Protein AF-G5E2K9-F1 (afdb_monomer_lite)

Sequence (176 aa):
VQHVVTDSGAFLRNATLQDIGMNIYTVRDVVSEIRDKETKRRLAVLPYELTFKEPSPGNIQRITEFSKKTGDYASLSATDIKVLALTYQLEVEHGGKHATNPYLVADQHFPQQRLSKKARAKTDVFNPDYIAGVSPFAENDVYSRAADLQIRDGAMGAGRRRINPNTPRKKGVKKR

pLDDT: mean 75.57, std 17.52, range [40.34, 95.12]

Radius of gyration: 28.95 Å; chains: 1; bounding box: 67×32×88 Å

Foldseek 3Di:
DAEEEDALVCLVVVPPVVVVHQHYEYAPVRLVPDPDPVSVVCVVPDPHDYHHDWADVVLLVVLCVVCVVVVVNVVDDPRNSRSNSVVVVVCVVPVPPPSPDDCPDPPDDDDPPDQPPVSVPPQPVPDPPRDDDDDPPNPCPCPDPCNVVVQDPPPDRDPPDPDDPPDDDDDDDDDD

Structure (mmCIF, N/CA/C/O backbone):
data_AF-G5E2K9-F1
#
_entry.id   AF-G5E2K9-F1
#
loop_
_atom_site.group_PDB
_atom_site.id
_atom_site.type_symbol
_atom_site.label_atom_id
_atom_site.label_alt_id
_atom_site.label_comp_id
_atom_site.label_asym_id
_atom_site.label_entity_id
_atom_site.label_seq_id
_atom_site.pdbx_PDB_ins_code
_atom_site.Cartn_x
_atom_site.Cartn_y
_atom_site.Cartn_z
_atom_site.occupancy
_atom_site.B_iso_or_equiv
_atom_site.auth_seq_id
_atom_site.auth_comp_id
_atom_site.auth_asym_id
_atom_site.auth_atom_id
_atom_site.pdbx_PDB_model_num
ATOM 1 N N . VAL A 1 1 ? -10.595 -12.428 -8.860 1.00 75.44 1 VAL A N 1
ATOM 2 C CA . VAL A 1 1 ? -10.494 -11.342 -7.849 1.00 75.44 1 VAL A CA 1
ATOM 3 C C . VAL A 1 1 ? -10.872 -10.030 -8.535 1.00 75.44 1 VAL A C 1
ATOM 5 O O . VAL A 1 1 ? -10.609 -9.922 -9.721 1.00 75.44 1 VAL A O 1
ATOM 8 N N . GLN A 1 2 ? -11.545 -9.068 -7.888 1.00 85.44 2 GLN A N 1
ATOM 9 C CA . GLN A 1 2 ? -11.941 -7.828 -8.593 1.00 85.44 2 GLN A CA 1
ATOM 10 C C . GLN A 1 2 ? -10.779 -6.839 -8.753 1.00 85.44 2 GLN A C 1
ATOM 12 O O . GLN A 1 2 ? -10.579 -6.313 -9.844 1.00 85.44 2 GLN A O 1
ATOM 17 N N . HIS A 1 3 ? -9.998 -6.633 -7.691 1.00 90.06 3 HIS A N 1
ATOM 18 C CA . HIS A 1 3 ? -8.900 -5.666 -7.645 1.00 90.06 3 HIS A CA 1
ATOM 19 C C . HIS A 1 3 ? -7.580 -6.386 -7.370 1.00 90.06 3 HIS A C 1
ATOM 21 O O . HIS A 1 3 ? -7.485 -7.157 -6.415 1.00 90.06 3 HIS A O 1
ATOM 27 N N . VAL A 1 4 ? -6.568 -6.137 -8.195 1.00 92.00 4 VAL A N 1
ATOM 28 C CA . VAL A 1 4 ? -5.232 -6.729 -8.074 1.00 92.00 4 VAL A CA 1
ATOM 29 C C . VAL A 1 4 ? -4.211 -5.606 -8.008 1.00 92.00 4 VAL A C 1
ATOM 31 O O . VAL A 1 4 ? -4.208 -4.725 -8.862 1.00 92.00 4 VAL A O 1
ATOM 34 N N . VAL A 1 5 ? -3.337 -5.643 -7.004 1.00 93.62 5 VAL A N 1
ATOM 35 C CA . VAL A 1 5 ? -2.175 -4.751 -6.934 1.00 93.62 5 VAL A CA 1
ATOM 36 C C . VAL A 1 5 ? -0.957 -5.502 -7.438 1.00 93.62 5 VAL A C 1
ATOM 38 O O . VAL A 1 5 ? -0.717 -6.643 -7.046 1.00 93.62 5 VAL A O 1
ATOM 41 N N . THR A 1 6 ? -0.196 -4.861 -8.313 1.00 92.12 6 THR A N 1
ATOM 42 C CA . THR A 1 6 ? 0.970 -5.457 -8.961 1.00 92.12 6 THR A CA 1
ATOM 43 C C . THR A 1 6 ? 2.257 -4.835 -8.456 1.00 92.12 6 THR A C 1
ATOM 45 O O . THR A 1 6 ? 2.360 -3.612 -8.378 1.00 92.12 6 THR A O 1
ATOM 48 N N . ASP A 1 7 ? 3.245 -5.683 -8.204 1.00 92.62 7 ASP A N 1
ATOM 49 C CA . ASP A 1 7 ? 4.616 -5.289 -7.891 1.00 92.62 7 ASP A CA 1
ATOM 50 C C . ASP A 1 7 ? 5.546 -5.492 -9.109 1.00 92.62 7 ASP A C 1
ATOM 52 O O . ASP A 1 7 ? 5.170 -6.113 -10.108 1.00 92.62 7 ASP A O 1
ATOM 56 N N . SER A 1 8 ? 6.778 -4.992 -9.027 1.00 88.81 8 SER A N 1
ATOM 57 C CA . SER A 1 8 ? 7.856 -5.144 -10.009 1.00 88.81 8 SER A CA 1
ATOM 58 C C . SER A 1 8 ? 8.036 -6.598 -10.460 1.00 88.81 8 SER A C 1
ATOM 60 O O . SER A 1 8 ? 8.152 -6.875 -11.658 1.00 88.81 8 SER A O 1
ATOM 62 N N . GLY A 1 9 ? 7.968 -7.546 -9.520 1.00 89.19 9 GLY A N 1
ATOM 63 C CA . GLY A 1 9 ? 8.109 -8.975 -9.788 1.00 89.19 9 GLY A CA 1
ATOM 64 C C . GLY A 1 9 ? 7.050 -9.537 -10.740 1.00 89.19 9 GLY A C 1
ATOM 65 O O . GLY A 1 9 ? 7.357 -10.436 -11.526 1.00 89.19 9 GLY A O 1
ATOM 66 N N . ALA A 1 10 ? 5.828 -8.993 -10.726 1.00 90.12 10 ALA A N 1
ATOM 67 C CA . ALA A 1 10 ? 4.762 -9.426 -11.629 1.00 90.12 10 ALA A CA 1
ATOM 68 C C . ALA A 1 10 ? 5.087 -9.072 -13.088 1.00 90.12 10 ALA A C 1
ATOM 70 O O . ALA A 1 10 ? 4.877 -9.885 -13.991 1.00 90.12 10 ALA A O 1
ATOM 71 N N . PHE A 1 11 ? 5.665 -7.889 -13.304 1.00 90.19 11 PHE A N 1
ATOM 72 C CA . PHE A 1 11 ? 6.075 -7.426 -14.628 1.00 90.19 11 PHE A CA 1
ATOM 73 C C . PHE A 1 11 ? 7.310 -8.170 -15.136 1.00 90.19 11 PHE A C 1
ATOM 75 O O . PHE A 1 11 ? 7.334 -8.596 -16.289 1.00 90.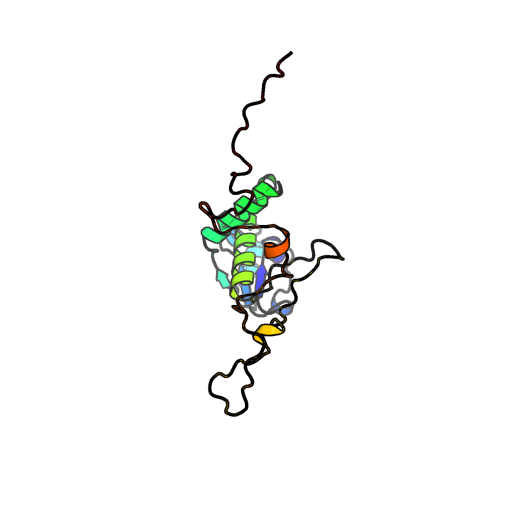19 11 PHE A O 1
ATOM 82 N N . LEU A 1 12 ? 8.299 -8.400 -14.268 1.00 90.31 12 LEU A N 1
ATOM 83 C CA . LEU A 1 12 ? 9.520 -9.133 -14.621 1.00 90.31 12 LEU A CA 1
ATOM 84 C C . LEU A 1 12 ? 9.234 -10.580 -15.045 1.00 90.31 12 LEU A C 1
ATOM 86 O O . LEU A 1 12 ? 9.893 -11.110 -15.936 1.00 90.31 12 LEU A O 1
ATOM 90 N N . ARG A 1 13 ? 8.237 -11.223 -14.428 1.00 89.25 13 ARG A N 1
ATOM 91 C CA . ARG A 1 13 ? 7.845 -12.607 -14.739 1.00 89.25 13 ARG A CA 1
ATOM 92 C C . ARG A 1 13 ? 6.820 -12.727 -15.865 1.00 89.25 13 ARG A C 1
ATOM 94 O O . ARG A 1 13 ? 6.440 -13.846 -16.192 1.00 89.25 13 ARG A O 1
ATOM 101 N N . ASN A 1 14 ? 6.383 -11.613 -16.456 1.00 85.75 14 ASN A N 1
ATOM 102 C CA . ASN A 1 14 ? 5.355 -11.592 -17.498 1.00 85.75 14 ASN A CA 1
ATOM 103 C C . ASN A 1 14 ? 4.068 -12.336 -17.085 1.00 85.75 14 ASN A C 1
ATOM 105 O O . ASN A 1 14 ? 3.543 -13.158 -17.835 1.00 85.75 14 ASN A O 1
ATOM 109 N N . ALA A 1 15 ? 3.596 -12.092 -15.861 1.00 85.75 15 ALA A N 1
ATOM 110 C CA . ALA A 1 15 ? 2.396 -12.743 -15.348 1.00 85.75 15 ALA A CA 1
ATOM 111 C C . ALA A 1 15 ? 1.138 -12.293 -16.117 1.00 85.75 15 ALA A C 1
ATOM 113 O O . ALA A 1 15 ? 0.981 -11.109 -16.422 1.00 85.75 15 ALA A O 1
ATOM 114 N N . THR A 1 16 ? 0.207 -13.217 -16.386 1.00 87.44 16 THR A N 1
ATOM 115 C CA . THR A 1 16 ? -1.079 -12.913 -17.037 1.00 87.44 16 THR A CA 1
ATOM 116 C C . THR A 1 16 ? -2.073 -12.322 -16.033 1.00 87.44 16 THR A C 1
ATOM 118 O O . THR A 1 16 ? -3.009 -12.960 -15.560 1.00 87.44 16 THR A O 1
ATOM 121 N N . LEU A 1 17 ? -1.858 -11.055 -15.679 1.00 86.06 17 LEU A N 1
ATOM 122 C CA . LEU A 1 17 ? -2.636 -10.346 -14.653 1.00 86.06 17 LEU A CA 1
ATOM 123 C C . LEU A 1 17 ? -4.136 -10.242 -14.977 1.00 86.06 17 LEU A C 1
ATOM 125 O O . LEU A 1 17 ? -4.960 -10.235 -14.064 1.00 86.06 17 LEU A O 1
ATOM 129 N N . GLN A 1 18 ? -4.471 -10.234 -16.267 1.00 85.44 18 GLN A N 1
ATOM 130 C CA . GLN A 1 18 ? -5.838 -10.227 -16.793 1.00 85.44 18 GLN A CA 1
ATOM 131 C C . GLN A 1 18 ? -6.678 -11.439 -16.353 1.00 85.44 18 GLN A C 1
ATOM 133 O O . GLN A 1 18 ? -7.881 -11.311 -16.148 1.00 85.44 18 GLN A O 1
ATOM 138 N N . ASP A 1 19 ? -6.050 -12.604 -16.157 1.00 86.94 19 ASP A N 1
ATOM 139 C CA . ASP A 1 19 ? -6.760 -13.823 -15.751 1.00 86.94 19 ASP A CA 1
ATOM 140 C C . ASP A 1 19 ? -7.058 -13.812 -14.241 1.00 86.94 19 ASP A C 1
ATOM 142 O O . ASP A 1 19 ? -7.957 -14.500 -13.755 1.00 86.94 19 ASP A O 1
ATOM 146 N N . ILE A 1 20 ? -6.299 -13.019 -13.477 1.00 86.25 20 ILE A N 1
ATOM 147 C CA . ILE A 1 20 ? -6.366 -12.968 -12.013 1.00 86.25 20 ILE A CA 1
ATOM 148 C C . ILE A 1 20 ? -7.432 -11.966 -11.557 1.00 86.25 20 ILE A C 1
ATOM 150 O O . ILE A 1 20 ? -8.204 -12.239 -10.620 1.00 86.25 20 ILE A O 1
ATOM 154 N N . GLY A 1 21 ? -7.496 -10.803 -12.208 1.00 85.31 21 GLY A N 1
ATOM 155 C CA . GLY A 1 21 ? -8.499 -9.803 -11.883 1.00 85.31 21 GLY A CA 1
ATOM 156 C C . GLY A 1 21 ? -8.776 -8.765 -12.955 1.00 85.31 21 GLY A C 1
ATOM 157 O O . GLY A 1 21 ? -8.007 -8.572 -13.887 1.00 85.31 21 GLY A O 1
ATOM 158 N N . MET A 1 22 ? -9.927 -8.112 -12.783 1.00 87.38 22 MET A N 1
ATOM 159 C CA . MET A 1 22 ? -10.474 -7.147 -13.739 1.00 87.38 22 MET A CA 1
ATOM 160 C C . MET A 1 22 ? -9.768 -5.793 -13.648 1.00 87.38 22 MET A C 1
ATOM 162 O O . MET A 1 22 ? -9.417 -5.216 -14.669 1.00 87.38 22 MET A O 1
ATOM 166 N N . ASN A 1 23 ? -9.544 -5.301 -12.426 1.00 90.94 23 ASN A N 1
ATOM 167 C CA . ASN A 1 23 ? -8.920 -4.005 -12.187 1.00 90.94 23 ASN A CA 1
ATOM 168 C C . ASN A 1 23 ? -7.497 -4.195 -11.669 1.00 90.94 23 ASN A C 1
ATOM 170 O O . ASN A 1 23 ? -7.292 -4.725 -10.572 1.00 90.94 23 ASN A O 1
ATOM 174 N N . ILE A 1 24 ? -6.524 -3.737 -12.450 1.00 92.62 24 ILE A N 1
ATOM 175 C CA . ILE A 1 24 ? -5.102 -3.889 -12.154 1.00 92.62 24 ILE A CA 1
ATOM 176 C C . ILE A 1 24 ? -4.543 -2.528 -11.739 1.00 92.62 24 ILE A C 1
ATOM 178 O O . ILE A 1 24 ? -4.598 -1.561 -12.503 1.00 92.62 24 ILE A O 1
ATOM 182 N N . TYR A 1 25 ? -4.001 -2.465 -10.524 1.00 94.38 25 TYR A N 1
ATOM 183 C CA . TYR A 1 25 ? -3.453 -1.259 -9.912 1.00 94.38 25 TYR A CA 1
ATOM 184 C C . TYR A 1 25 ? -1.946 -1.373 -9.725 1.00 94.38 25 TYR A C 1
ATOM 186 O O . TYR A 1 25 ? -1.431 -2.403 -9.286 1.00 94.38 25 TYR A O 1
ATOM 194 N N . THR A 1 26 ? -1.243 -0.276 -9.974 1.00 94.56 26 THR A N 1
ATOM 195 C CA . THR A 1 26 ? 0.187 -0.158 -9.693 1.00 94.56 26 THR A CA 1
ATOM 196 C C . THR A 1 26 ?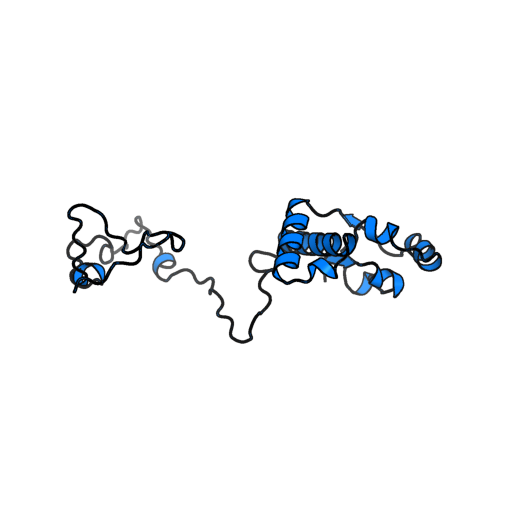 0.550 1.246 -9.222 1.00 94.56 26 THR A C 1
ATOM 198 O O . THR A 1 26 ? -0.216 2.201 -9.383 1.00 94.56 26 THR A O 1
ATOM 201 N N . VAL A 1 27 ? 1.751 1.377 -8.665 1.00 94.62 27 VAL A N 1
ATOM 202 C CA . VAL A 1 27 ? 2.351 2.660 -8.293 1.00 94.62 27 VAL A CA 1
ATOM 203 C C . VAL A 1 27 ? 3.344 3.068 -9.376 1.00 94.62 27 VAL A C 1
ATOM 205 O O . VAL A 1 27 ? 4.076 2.241 -9.921 1.00 94.62 27 VAL A O 1
ATOM 208 N N . ARG A 1 28 ? 3.403 4.365 -9.688 1.00 93.31 28 ARG A N 1
ATOM 209 C CA . ARG A 1 28 ? 4.291 4.881 -10.740 1.00 93.31 28 ARG A CA 1
ATOM 210 C C . ARG A 1 28 ? 5.769 4.594 -10.464 1.00 93.31 28 ARG A C 1
ATOM 212 O O . ARG A 1 28 ? 6.519 4.300 -11.393 1.00 93.31 28 ARG A O 1
ATOM 219 N N . ASP A 1 29 ? 6.152 4.619 -9.192 1.00 93.31 29 ASP A N 1
ATOM 220 C CA . ASP A 1 29 ? 7.520 4.355 -8.750 1.00 93.31 29 ASP A CA 1
ATOM 221 C C . ASP A 1 29 ? 7.995 2.953 -9.138 1.00 93.31 29 ASP A C 1
ATOM 223 O O . ASP A 1 29 ? 9.116 2.812 -9.619 1.00 93.31 29 ASP A O 1
ATOM 227 N N . VAL A 1 30 ? 7.123 1.945 -9.038 1.00 92.56 30 VAL A N 1
ATOM 228 C CA . VAL A 1 30 ? 7.434 0.553 -9.406 1.00 92.56 30 VAL A CA 1
ATOM 229 C C . VAL A 1 30 ? 7.821 0.461 -10.882 1.00 92.56 30 VAL A C 1
ATOM 231 O O . VAL A 1 30 ? 8.819 -0.156 -11.240 1.00 92.56 30 VAL A O 1
ATOM 234 N N . VAL A 1 31 ? 7.073 1.131 -11.764 1.00 91.00 31 VAL A N 1
ATOM 235 C CA . VAL A 1 31 ? 7.388 1.160 -13.203 1.00 91.00 31 VAL A CA 1
ATOM 236 C C . VAL A 1 31 ? 8.670 1.947 -13.484 1.00 91.00 31 VAL A C 1
ATOM 238 O O . VAL A 1 31 ? 9.439 1.582 -14.376 1.00 91.00 31 VAL A O 1
ATOM 241 N N . SER A 1 32 ? 8.922 3.015 -12.724 1.00 91.00 32 SER A N 1
ATOM 242 C CA . SER A 1 32 ? 10.148 3.809 -12.852 1.00 91.00 32 SER A CA 1
ATOM 243 C C . SER A 1 32 ? 11.400 3.046 -12.403 1.00 91.00 32 SER A C 1
ATOM 245 O O . SER A 1 32 ? 12.469 3.217 -12.992 1.00 91.00 32 SER A O 1
ATOM 247 N N . GLU A 1 33 ? 11.249 2.170 -11.407 1.00 91.69 33 GLU A N 1
ATOM 248 C CA . GLU A 1 33 ? 12.309 1.351 -10.828 1.00 91.69 33 GLU A CA 1
ATOM 249 C C . GLU A 1 33 ? 12.793 0.263 -11.796 1.00 91.69 33 GLU A C 1
ATOM 251 O O . GLU A 1 33 ? 13.988 -0.044 -11.839 1.00 91.69 33 GLU A O 1
ATOM 256 N N . ILE A 1 34 ? 11.899 -0.279 -12.630 1.00 91.00 34 ILE A N 1
ATOM 257 C CA . ILE A 1 34 ? 12.246 -1.308 -13.615 1.00 91.00 34 ILE A CA 1
ATOM 258 C C . ILE A 1 34 ? 13.318 -0.767 -14.572 1.00 91.00 34 ILE A C 1
ATOM 260 O O . ILE A 1 34 ? 13.138 0.236 -15.267 1.00 91.00 34 ILE A O 1
ATOM 264 N N . ARG A 1 35 ? 14.458 -1.459 -14.643 1.00 90.31 35 ARG A N 1
ATOM 265 C CA . ARG A 1 35 ? 15.579 -1.093 -15.531 1.00 90.31 35 ARG A CA 1
ATOM 266 C C . ARG A 1 35 ? 15.605 -1.878 -16.835 1.00 90.31 35 ARG A C 1
ATOM 268 O O . ARG A 1 35 ? 16.220 -1.426 -17.799 1.00 90.31 35 ARG A O 1
ATOM 275 N N . ASP A 1 36 ? 14.937 -3.024 -16.868 1.00 92.69 36 ASP A N 1
ATOM 276 C CA . ASP A 1 36 ? 14.945 -3.907 -18.024 1.00 92.69 36 ASP A CA 1
ATOM 277 C C . ASP A 1 36 ? 14.216 -3.290 -19.233 1.00 92.69 36 ASP A C 1
ATOM 279 O O . ASP A 1 36 ? 13.091 -2.788 -19.137 1.00 92.69 36 ASP A O 1
ATOM 283 N N . LYS A 1 37 ? 14.884 -3.313 -20.392 1.00 91.25 37 LYS A N 1
ATOM 284 C CA . LYS A 1 37 ? 14.384 -2.709 -21.635 1.00 91.25 37 LYS A CA 1
ATOM 285 C C . LYS A 1 37 ? 13.259 -3.533 -22.243 1.00 91.25 37 LYS A C 1
ATOM 287 O O . LYS A 1 37 ? 12.348 -2.956 -22.833 1.00 91.25 37 LYS A O 1
ATOM 292 N N . GLU A 1 38 ? 13.330 -4.856 -22.128 1.00 90.88 38 GLU A N 1
ATOM 293 C CA . GLU A 1 38 ? 12.310 -5.741 -22.678 1.00 90.88 38 GLU A CA 1
ATOM 294 C C . GLU A 1 38 ? 10.992 -5.568 -21.922 1.00 90.88 38 GLU A C 1
ATOM 296 O O . GLU A 1 38 ? 9.963 -5.273 -22.534 1.00 90.88 38 GLU A O 1
ATOM 301 N N . THR A 1 39 ? 11.047 -5.611 -20.591 1.00 91.44 39 THR A N 1
ATOM 302 C CA . THR A 1 39 ? 9.893 -5.356 -19.723 1.00 91.44 39 THR A CA 1
ATOM 303 C C . THR A 1 39 ? 9.274 -3.980 -20.001 1.00 91.44 39 THR A C 1
ATOM 305 O O . THR A 1 39 ? 8.058 -3.877 -20.146 1.00 91.44 39 THR A O 1
ATOM 308 N N . LYS A 1 40 ? 10.079 -2.921 -20.193 1.00 90.25 40 LYS A N 1
ATOM 309 C CA . LYS A 1 40 ? 9.566 -1.582 -20.559 1.00 90.25 40 LYS A CA 1
ATOM 310 C C . LYS A 1 40 ? 8.827 -1.541 -21.892 1.00 90.25 40 LYS A C 1
ATOM 312 O O . LYS A 1 40 ? 7.812 -0.861 -21.998 1.00 90.25 40 LYS A O 1
ATOM 317 N N . ARG A 1 41 ? 9.323 -2.249 -22.909 1.00 91.31 41 ARG A N 1
ATOM 318 C CA . ARG A 1 41 ? 8.643 -2.333 -24.212 1.00 91.31 41 ARG A CA 1
ATOM 319 C C . ARG A 1 41 ? 7.300 -3.044 -24.085 1.00 91.31 41 ARG A C 1
ATOM 321 O O . ARG A 1 41 ? 6.331 -2.593 -24.679 1.00 91.31 41 ARG A O 1
ATOM 328 N N . ARG A 1 42 ? 7.231 -4.106 -23.279 1.00 88.69 42 ARG A N 1
ATOM 329 C CA . ARG A 1 42 ? 5.984 -4.842 -23.020 1.00 88.69 42 ARG A CA 1
ATOM 330 C C . ARG A 1 42 ? 4.964 -3.993 -22.264 1.00 88.69 42 ARG A C 1
ATOM 332 O O . ARG A 1 42 ? 3.804 -3.968 -22.650 1.00 88.69 42 ARG A O 1
ATOM 339 N N . LEU A 1 43 ? 5.408 -3.238 -21.257 1.00 87.31 43 LEU A N 1
ATOM 340 C CA . LEU A 1 43 ? 4.556 -2.301 -20.516 1.00 87.31 43 LEU A CA 1
ATOM 341 C C . LEU A 1 43 ? 3.918 -1.226 -21.411 1.00 87.31 43 LEU A C 1
ATOM 343 O O . LEU A 1 43 ? 2.844 -0.733 -21.088 1.00 87.31 43 LEU A O 1
ATOM 347 N N . ALA A 1 44 ? 4.555 -0.874 -22.532 1.00 86.75 44 ALA A N 1
ATOM 348 C CA . ALA A 1 44 ? 4.000 0.077 -23.494 1.00 86.75 44 ALA A CA 1
ATOM 349 C C . ALA A 1 44 ? 2.887 -0.515 -24.382 1.00 86.75 44 ALA A C 1
ATOM 351 O O . ALA A 1 44 ? 2.159 0.248 -25.009 1.00 86.75 44 ALA A O 1
ATOM 352 N N . VAL A 1 45 ? 2.756 -1.846 -24.460 1.00 89.38 45 VAL A N 1
ATOM 353 C CA . VAL A 1 45 ? 1.839 -2.545 -25.384 1.00 89.38 45 VAL A CA 1
ATOM 354 C C . VAL A 1 45 ? 0.992 -3.581 -24.636 1.00 89.38 45 VAL A C 1
ATOM 356 O O . VAL A 1 45 ? 0.835 -4.722 -25.067 1.00 89.38 45 VAL A O 1
ATOM 359 N N . LEU A 1 46 ? 0.464 -3.212 -23.469 1.00 85.25 46 LEU A N 1
ATOM 360 C CA . LEU A 1 46 ? -0.348 -4.133 -22.677 1.00 85.25 46 LEU A CA 1
ATOM 361 C C . LEU A 1 46 ? -1.742 -4.333 -23.302 1.00 85.25 46 LEU A C 1
ATOM 363 O O . LEU A 1 46 ? -2.367 -3.360 -23.722 1.00 85.25 46 LEU A O 1
ATOM 367 N N . PRO A 1 47 ? -2.263 -5.574 -23.325 1.00 86.25 47 PRO A N 1
ATOM 368 C CA . PRO A 1 47 ? -3.613 -5.876 -23.808 1.00 86.25 47 PRO A CA 1
ATOM 369 C C . PRO A 1 47 ? -4.713 -5.548 -22.780 1.00 86.25 47 PRO A C 1
ATOM 371 O O . PRO A 1 47 ? -5.885 -5.813 -23.027 1.00 86.25 47 PRO A O 1
ATOM 374 N N . TYR A 1 48 ? -4.340 -4.998 -21.622 1.00 86.25 48 TYR A N 1
ATOM 375 C CA . TYR A 1 48 ? -5.227 -4.619 -20.528 1.00 86.25 48 TYR A CA 1
ATOM 376 C C . TYR A 1 48 ? -4.862 -3.228 -20.002 1.00 86.25 48 TYR A C 1
ATOM 378 O O . TYR A 1 48 ? -3.733 -2.757 -20.162 1.00 86.25 48 TYR A O 1
ATOM 386 N N . GLU A 1 49 ? -5.815 -2.580 -19.336 1.00 88.25 49 GLU A N 1
ATOM 387 C CA . GLU A 1 49 ? -5.614 -1.258 -18.755 1.00 88.25 49 GLU A CA 1
ATOM 388 C C . GLU A 1 49 ? -4.887 -1.351 -17.406 1.00 88.25 49 GLU A C 1
ATOM 390 O O . GLU A 1 49 ? -5.307 -2.061 -16.491 1.00 88.25 49 GLU A O 1
ATOM 395 N N . LEU A 1 50 ? -3.774 -0.624 -17.286 1.00 90.81 50 LEU A N 1
ATOM 396 C CA . LEU A 1 50 ? -2.997 -0.523 -16.056 1.00 90.81 50 LEU A CA 1
ATOM 397 C C . LEU A 1 50 ? -3.307 0.805 -15.364 1.00 90.81 50 LEU A C 1
ATOM 399 O O . LEU A 1 50 ? -2.931 1.872 -15.853 1.00 90.81 50 LEU A O 1
ATOM 403 N N . THR A 1 51 ? -3.966 0.743 -14.208 1.00 92.94 51 THR A N 1
ATOM 404 C CA . THR A 1 51 ? -4.347 1.945 -13.460 1.00 92.94 51 THR A CA 1
ATOM 405 C C . THR A 1 51 ? -3.254 2.346 -12.472 1.00 92.94 51 THR A C 1
ATOM 407 O O . THR A 1 51 ? -2.824 1.569 -11.616 1.00 92.94 51 THR A O 1
ATOM 410 N N . PHE A 1 52 ? -2.788 3.587 -12.583 1.00 93.94 52 PHE A N 1
ATOM 411 C CA . PHE A 1 52 ? -1.802 4.146 -11.664 1.00 93.94 52 PHE A CA 1
ATOM 412 C C . PHE A 1 52 ? -2.522 4.840 -10.508 1.00 93.94 52 PHE A C 1
ATOM 414 O O . PHE A 1 52 ? -3.233 5.822 -10.724 1.00 93.94 52 PHE A O 1
ATOM 421 N N . LYS A 1 53 ? -2.336 4.344 -9.282 1.00 94.38 53 LYS A N 1
ATOM 422 C CA . LYS A 1 53 ? -2.936 4.920 -8.071 1.00 94.38 53 LYS A CA 1
ATOM 423 C C . LYS A 1 53 ? -1.866 5.108 -7.004 1.00 94.38 53 LYS A C 1
ATOM 425 O O . LYS A 1 53 ? -1.131 4.179 -6.680 1.00 94.38 53 LYS A O 1
ATOM 430 N N . GLU A 1 54 ? -1.793 6.312 -6.448 1.00 93.69 54 GLU A N 1
ATOM 431 C CA . GLU A 1 54 ? -0.907 6.598 -5.321 1.00 93.69 54 GLU A CA 1
ATOM 432 C C . GLU A 1 54 ? -1.636 6.371 -3.989 1.00 93.69 54 GLU A C 1
ATOM 434 O O . GLU A 1 54 ? -2.805 6.751 -3.852 1.00 93.69 54 GLU A O 1
ATOM 439 N N . PRO A 1 55 ? -0.978 5.740 -3.001 1.00 95.12 55 PRO A N 1
ATOM 440 C CA . PRO A 1 55 ? -1.568 5.531 -1.689 1.00 95.12 55 PRO A CA 1
ATOM 441 C C . PRO A 1 55 ? -1.628 6.833 -0.881 1.00 95.12 55 PRO A C 1
ATOM 443 O O . PRO A 1 55 ? -0.739 7.681 -0.947 1.00 95.12 55 PRO A O 1
ATOM 446 N N . SER A 1 56 ? -2.655 6.955 -0.042 1.00 94.69 56 SER A N 1
ATOM 447 C CA . SER A 1 56 ? -2.783 8.061 0.910 1.00 94.69 56 SER A CA 1
ATOM 448 C C . SER A 1 56 ? -1.612 8.081 1.906 1.00 94.69 56 SER A C 1
ATOM 450 O O . SER A 1 56 ? -1.247 7.027 2.442 1.00 94.69 56 SER A O 1
ATOM 452 N N . PRO A 1 57 ? -1.058 9.263 2.247 1.00 93.81 57 PRO A N 1
ATOM 453 C CA . PRO A 1 57 ? 0.067 9.372 3.176 1.00 93.81 57 PRO A CA 1
ATOM 454 C C . PRO A 1 57 ? -0.242 8.801 4.567 1.00 93.81 57 PRO A C 1
ATOM 456 O O . PRO A 1 57 ? 0.652 8.257 5.214 1.00 93.81 57 PRO A O 1
ATOM 459 N N . GLY A 1 58 ? -1.503 8.843 5.013 1.00 93.88 58 GLY A N 1
ATOM 460 C CA . GLY A 1 58 ? -1.910 8.224 6.280 1.00 93.88 58 GLY A CA 1
ATOM 461 C C . GLY A 1 58 ? -1.761 6.697 6.277 1.00 93.88 58 GLY A C 1
ATOM 462 O O . GLY A 1 58 ? -1.349 6.108 7.276 1.00 93.88 58 GLY A O 1
ATOM 463 N N . ASN A 1 59 ? -2.016 6.050 5.136 1.00 93.06 59 ASN A N 1
ATOM 464 C CA . ASN A 1 59 ? -1.850 4.602 4.988 1.00 93.06 59 ASN A CA 1
ATOM 465 C C . ASN A 1 59 ? -0.370 4.216 4.917 1.00 93.06 59 ASN A C 1
ATOM 467 O 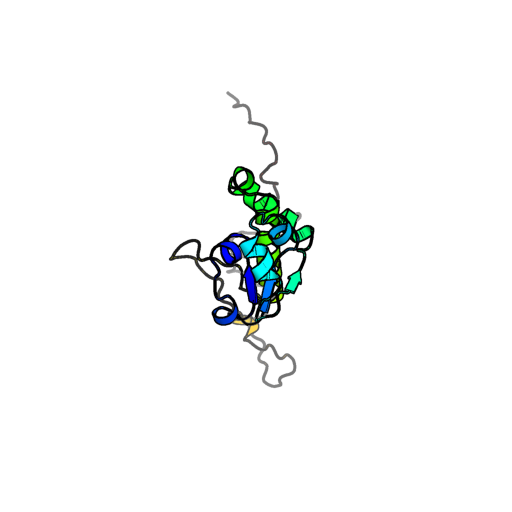O . ASN A 1 59 ? 0.035 3.235 5.538 1.00 93.06 59 ASN A O 1
ATOM 471 N N . ILE A 1 60 ? 0.454 5.028 4.246 1.00 94.50 60 ILE A N 1
ATOM 472 C CA . ILE A 1 60 ? 1.913 4.843 4.211 1.00 94.50 60 ILE A CA 1
ATOM 473 C C . ILE A 1 60 ? 2.489 4.885 5.630 1.00 94.50 60 ILE A C 1
ATOM 475 O O . ILE A 1 60 ? 3.268 4.009 6.006 1.00 94.50 60 ILE A O 1
ATOM 479 N N . GLN A 1 61 ? 2.083 5.867 6.440 1.00 94.38 61 GLN A N 1
ATOM 480 C CA . GLN A 1 61 ? 2.517 5.973 7.837 1.00 94.38 61 GLN A CA 1
ATOM 481 C C . GLN A 1 61 ? 2.110 4.741 8.645 1.00 94.38 61 GLN A C 1
ATOM 483 O O . GLN A 1 61 ? 2.938 4.168 9.350 1.00 94.38 61 GLN A O 1
ATOM 488 N N . ARG A 1 62 ? 0.864 4.283 8.490 1.00 92.62 62 ARG A N 1
ATOM 489 C CA . ARG A 1 62 ? 0.352 3.111 9.204 1.00 92.62 62 ARG A CA 1
ATOM 490 C C . ARG A 1 62 ? 1.127 1.836 8.874 1.00 92.62 62 ARG A C 1
ATOM 492 O O . ARG A 1 62 ? 1.502 1.113 9.794 1.00 92.62 62 ARG A O 1
ATOM 499 N N . ILE A 1 63 ? 1.407 1.585 7.595 1.00 94.00 63 ILE A N 1
ATOM 500 C CA . ILE A 1 63 ? 2.237 0.449 7.169 1.00 94.00 63 ILE A CA 1
ATOM 501 C C . ILE A 1 63 ? 3.672 0.611 7.667 1.00 94.00 63 ILE A C 1
ATOM 503 O O . ILE A 1 63 ? 4.240 -0.333 8.199 1.00 94.00 63 ILE A O 1
ATOM 507 N N . THR A 1 64 ? 4.237 1.815 7.596 1.00 93.44 64 THR A N 1
ATOM 508 C CA . THR A 1 64 ? 5.592 2.088 8.095 1.00 93.44 64 THR A CA 1
ATOM 509 C C . THR A 1 64 ? 5.719 1.786 9.590 1.00 93.44 64 THR A C 1
ATOM 511 O O . THR A 1 64 ? 6.668 1.137 10.025 1.00 93.44 64 THR A O 1
ATOM 514 N N . GLU A 1 65 ? 4.764 2.242 10.402 1.00 93.12 65 GLU A N 1
ATOM 515 C CA . GLU A 1 65 ? 4.712 1.929 11.830 1.00 93.12 65 GLU A CA 1
ATOM 516 C C . GLU A 1 65 ? 4.522 0.435 12.086 1.00 93.12 65 GLU A C 1
ATOM 518 O O . GLU A 1 65 ? 5.107 -0.103 13.026 1.00 93.12 65 GLU A O 1
ATOM 523 N N . PHE A 1 66 ? 3.712 -0.234 11.265 1.00 92.31 66 PHE A N 1
ATOM 524 C CA . PHE A 1 66 ? 3.495 -1.671 11.352 1.00 92.31 66 PHE A CA 1
ATOM 525 C C . PHE A 1 66 ? 4.786 -2.448 11.064 1.00 92.31 66 PHE A C 1
ATOM 527 O O . PHE A 1 66 ? 5.218 -3.219 11.917 1.00 92.31 66 PHE A O 1
ATOM 534 N N . SER A 1 67 ? 5.474 -2.159 9.958 1.00 93.19 67 SER A N 1
ATOM 535 C CA . SER A 1 67 ? 6.759 -2.775 9.597 1.00 93.19 67 SER A CA 1
ATOM 536 C C . SER A 1 67 ? 7.855 -2.511 10.632 1.00 93.19 67 SER A C 1
ATOM 538 O O . SER A 1 67 ? 8.712 -3.358 10.869 1.00 93.19 67 SER A O 1
ATOM 540 N N . LYS A 1 68 ? 7.846 -1.345 11.293 1.00 92.12 68 LYS A N 1
ATOM 541 C CA . LYS A 1 68 ? 8.772 -1.056 12.403 1.00 92.12 68 LYS A CA 1
ATOM 542 C C . LYS A 1 68 ? 8.481 -1.899 13.643 1.00 92.12 68 LYS A C 1
ATOM 544 O O . LYS A 1 68 ? 9.409 -2.245 14.364 1.00 92.12 68 LYS A O 1
ATOM 549 N N . LYS A 1 69 ? 7.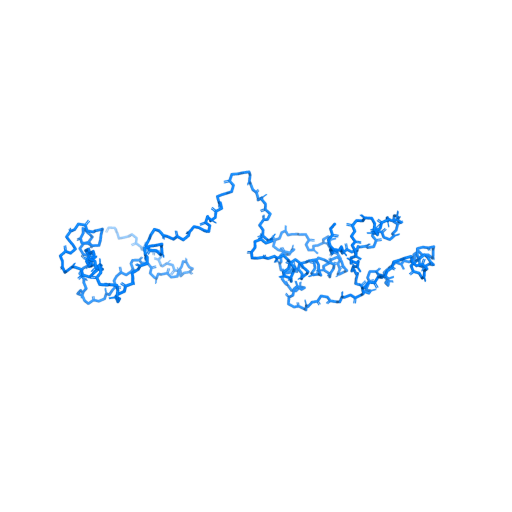209 -2.212 13.904 1.00 91.69 69 LYS A N 1
ATOM 550 C CA . LYS A 1 69 ? 6.801 -3.068 15.028 1.00 91.69 69 LYS A CA 1
ATOM 551 C C . LYS A 1 69 ? 7.097 -4.542 14.764 1.00 91.69 69 LYS A C 1
ATOM 553 O O . LYS A 1 69 ? 7.454 -5.237 15.708 1.00 91.69 69 LYS A O 1
ATOM 558 N N . THR A 1 70 ? 6.949 -5.010 13.523 1.00 91.06 70 THR A N 1
ATOM 559 C CA . THR A 1 70 ? 7.282 -6.393 13.141 1.00 91.06 70 THR A CA 1
ATOM 560 C C . THR A 1 70 ? 8.783 -6.607 12.947 1.00 91.06 70 THR A C 1
ATOM 562 O O . THR A 1 70 ? 9.263 -7.717 13.143 1.00 91.06 70 THR A O 1
ATOM 565 N N . GLY A 1 71 ? 9.532 -5.543 12.636 1.00 90.44 71 GLY A N 1
ATOM 566 C CA . GLY A 1 71 ? 10.977 -5.586 12.391 1.00 90.44 71 GLY A CA 1
ATOM 567 C C . GLY A 1 71 ? 11.355 -5.679 10.908 1.00 90.44 71 GLY A C 1
ATOM 568 O O . GLY A 1 71 ? 12.532 -5.568 10.578 1.00 90.44 71 GLY A O 1
ATOM 569 N N . ASP A 1 72 ? 10.376 -5.791 10.009 1.00 90.88 72 ASP A N 1
ATOM 570 C CA . ASP A 1 72 ? 10.591 -5.940 8.560 1.00 90.88 72 ASP A CA 1
ATOM 571 C C . ASP A 1 72 ? 10.978 -4.628 7.865 1.00 90.88 72 ASP A C 1
ATOM 573 O O . ASP A 1 72 ? 11.374 -4.609 6.704 1.00 90.88 72 ASP A O 1
ATOM 577 N N . TYR A 1 73 ? 10.887 -3.495 8.563 1.00 90.88 73 TYR A N 1
ATOM 578 C CA . TYR A 1 73 ? 11.207 -2.190 7.979 1.00 90.88 73 TYR A CA 1
ATOM 579 C C . TYR A 1 73 ? 12.636 -2.105 7.409 1.00 90.88 73 TYR A C 1
ATOM 581 O O . 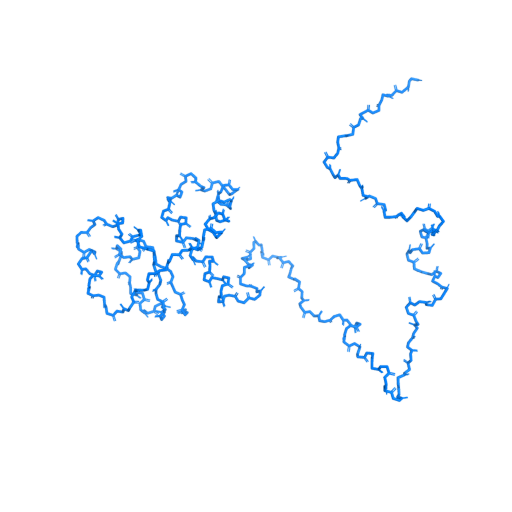TYR A 1 73 ? 12.873 -1.345 6.479 1.00 90.88 73 TYR A O 1
ATOM 589 N N . ALA A 1 74 ? 13.590 -2.868 7.952 1.00 91.06 74 ALA A N 1
ATOM 590 C CA . ALA A 1 74 ? 14.974 -2.853 7.476 1.00 91.06 74 ALA A CA 1
ATOM 591 C C . ALA A 1 74 ? 15.176 -3.579 6.132 1.00 91.06 74 ALA A C 1
ATOM 593 O O . ALA A 1 74 ? 16.148 -3.292 5.436 1.00 91.06 74 ALA A O 1
ATOM 594 N N . SER A 1 75 ? 14.296 -4.522 5.781 1.00 92.12 75 SER A N 1
ATOM 595 C CA . SER A 1 75 ? 14.380 -5.313 4.548 1.00 92.12 75 SER A CA 1
ATOM 596 C C . SER A 1 75 ? 13.461 -4.806 3.435 1.00 92.12 75 SER A C 1
ATOM 598 O O . SER A 1 75 ? 13.685 -5.150 2.278 1.00 92.12 75 SER A O 1
ATOM 600 N N . LEU A 1 76 ? 12.455 -3.991 3.765 1.00 91.69 76 LEU A N 1
ATOM 601 C CA . LEU A 1 76 ? 11.499 -3.434 2.806 1.00 91.69 76 LEU A CA 1
ATOM 602 C C . LEU A 1 76 ? 12.005 -2.124 2.193 1.00 91.69 76 LEU A C 1
ATOM 604 O O . LEU A 1 76 ? 12.455 -1.216 2.896 1.00 91.69 76 LEU A O 1
ATOM 608 N N . SER A 1 77 ? 11.876 -1.995 0.875 1.00 92.62 77 SER A N 1
ATOM 609 C CA . SER A 1 77 ? 12.179 -0.757 0.163 1.00 92.62 77 SER A CA 1
ATOM 610 C C . SER A 1 77 ? 11.039 0.266 0.273 1.00 92.62 77 SER A C 1
ATOM 612 O O . SER A 1 77 ? 9.913 -0.031 0.680 1.00 92.62 77 SER A O 1
ATOM 614 N N . ALA A 1 78 ? 11.315 1.516 -0.112 1.00 92.12 78 ALA A N 1
ATOM 615 C CA . ALA A 1 78 ? 10.293 2.562 -0.127 1.00 92.12 78 ALA A CA 1
ATOM 616 C C . ALA A 1 78 ? 9.155 2.262 -1.122 1.00 92.12 78 ALA A C 1
ATOM 618 O O . ALA A 1 78 ? 8.011 2.646 -0.872 1.00 92.12 78 ALA A O 1
ATOM 619 N N . THR A 1 79 ? 9.454 1.585 -2.235 1.00 93.31 79 THR A N 1
ATOM 620 C CA . THR A 1 79 ? 8.464 1.145 -3.227 1.00 93.31 79 THR A CA 1
ATOM 621 C C . THR A 1 79 ? 7.595 0.029 -2.658 1.00 93.31 79 THR A C 1
ATOM 623 O O . THR A 1 79 ? 6.370 0.145 -2.735 1.00 93.31 79 THR A O 1
ATOM 626 N N . ASP A 1 80 ? 8.184 -0.945 -1.958 1.00 93.69 80 ASP A N 1
ATOM 627 C CA . ASP A 1 80 ? 7.439 -2.016 -1.274 1.00 93.69 80 ASP A CA 1
ATOM 628 C C . ASP A 1 80 ? 6.444 -1.453 -0.254 1.00 93.69 80 ASP A C 1
ATOM 630 O O . ASP A 1 80 ? 5.274 -1.838 -0.226 1.00 93.69 80 ASP A O 1
ATOM 634 N N . ILE A 1 81 ? 6.869 -0.474 0.553 1.00 94.38 81 ILE A N 1
ATOM 635 C CA . ILE A 1 81 ? 5.992 0.187 1.531 1.00 94.38 81 ILE A CA 1
ATOM 636 C C . ILE A 1 81 ? 4.807 0.867 0.832 1.00 94.38 81 ILE A C 1
ATOM 638 O O . ILE A 1 81 ? 3.685 0.811 1.337 1.00 94.38 81 ILE A O 1
ATOM 642 N N . LYS A 1 82 ? 5.019 1.496 -0.331 1.00 94.81 82 LYS A N 1
ATOM 643 C CA . LYS A 1 82 ? 3.934 2.124 -1.101 1.00 94.81 82 LYS A CA 1
ATOM 644 C C . LYS A 1 82 ? 2.978 1.091 -1.689 1.00 94.81 82 LYS A C 1
ATOM 646 O O . LYS A 1 82 ? 1.769 1.302 -1.629 1.00 94.81 82 LYS A O 1
ATOM 651 N N . VAL A 1 83 ? 3.490 -0.021 -2.211 1.00 95.06 83 VAL A N 1
ATOM 652 C CA . VAL A 1 83 ? 2.664 -1.128 -2.716 1.00 95.06 83 VAL A CA 1
ATOM 653 C C . VAL A 1 83 ? 1.802 -1.702 -1.587 1.00 95.06 83 VAL A C 1
ATOM 655 O O . VAL A 1 83 ? 0.589 -1.817 -1.751 1.00 95.06 83 VAL A O 1
ATOM 658 N N . LEU A 1 84 ? 2.386 -1.952 -0.412 1.00 94.12 84 LEU A N 1
ATOM 659 C CA . LEU A 1 84 ? 1.665 -2.409 0.783 1.00 94.12 84 LEU A CA 1
ATOM 660 C C . LEU A 1 84 ? 0.649 -1.377 1.302 1.00 94.12 84 LEU A C 1
ATOM 662 O O . LEU A 1 84 ? -0.430 -1.723 1.778 1.00 94.12 84 LEU A O 1
ATOM 666 N N . ALA A 1 85 ? 0.965 -0.087 1.216 1.00 94.69 85 ALA A N 1
ATOM 667 C CA . ALA A 1 85 ? 0.021 0.964 1.581 1.00 94.69 85 ALA A CA 1
ATOM 668 C C . ALA A 1 85 ? -1.165 1.030 0.608 1.00 94.69 85 ALA A C 1
ATOM 670 O O . ALA A 1 85 ? -2.294 1.282 1.034 1.00 94.69 85 ALA A O 1
ATOM 671 N N . LEU A 1 86 ? -0.925 0.786 -0.684 1.00 94.44 86 LEU A N 1
ATOM 672 C CA . LEU A 1 86 ? -1.965 0.748 -1.708 1.00 94.44 86 LEU A CA 1
ATOM 673 C C . LEU A 1 86 ? -2.870 -0.477 -1.543 1.00 94.44 86 LEU A C 1
ATOM 675 O O . LEU A 1 86 ? -4.089 -0.341 -1.655 1.00 94.44 86 LEU A O 1
ATOM 679 N N . THR A 1 87 ? -2.309 -1.650 -1.232 1.00 93.06 87 THR A N 1
ATOM 680 C CA . THR A 1 87 ? -3.109 -2.850 -0.939 1.00 93.06 87 THR A CA 1
ATOM 681 C C . THR A 1 87 ? -3.995 -2.628 0.277 1.00 93.06 87 THR A C 1
ATOM 683 O O . THR A 1 87 ? -5.200 -2.846 0.186 1.00 93.06 87 THR A O 1
ATOM 686 N N . TYR A 1 88 ? -3.434 -2.100 1.368 1.00 91.44 88 TYR A N 1
ATOM 687 C CA . TYR A 1 88 ? -4.197 -1.762 2.568 1.00 91.44 88 TYR A CA 1
ATOM 688 C C . TYR A 1 88 ? -5.308 -0.749 2.270 1.00 91.44 88 TYR A C 1
ATOM 690 O O . TYR A 1 88 ? -6.430 -0.890 2.744 1.00 91.44 88 TYR A O 1
ATOM 698 N N . GLN A 1 89 ? -5.035 0.259 1.441 1.00 91.75 89 GLN A N 1
ATOM 699 C CA . GLN A 1 89 ? -6.054 1.227 1.051 1.00 91.75 89 GLN A CA 1
ATOM 700 C C . GLN A 1 89 ? -7.215 0.577 0.291 1.00 91.75 89 GLN A C 1
ATOM 702 O O . GLN A 1 89 ? -8.373 0.838 0.612 1.00 91.75 89 GLN A O 1
ATOM 707 N N . LEU A 1 90 ? -6.923 -0.262 -0.704 1.00 90.62 90 LEU A N 1
ATOM 708 C CA . LEU A 1 90 ? -7.960 -0.947 -1.476 1.00 90.62 90 LEU A CA 1
ATOM 709 C C . LEU A 1 90 ? -8.742 -1.942 -0.617 1.00 90.62 90 LEU A C 1
ATOM 711 O O . LEU A 1 90 ? -9.951 -2.072 -0.806 1.00 90.62 90 LEU A O 1
ATOM 715 N N . GLU A 1 91 ? -8.078 -2.593 0.339 1.00 87.06 91 GLU A N 1
ATOM 716 C CA . GLU A 1 91 ? -8.718 -3.454 1.332 1.00 87.06 91 GLU A CA 1
ATOM 717 C C . GLU A 1 91 ? -9.686 -2.660 2.214 1.00 87.06 91 GLU A C 1
ATOM 719 O O . GLU A 1 91 ? -10.793 -3.116 2.444 1.00 87.06 91 GLU A O 1
ATOM 724 N N . VAL A 1 92 ? -9.331 -1.456 2.664 1.00 85.75 92 VAL A N 1
ATOM 725 C CA . VAL A 1 92 ? -10.236 -0.615 3.467 1.00 85.75 92 VAL A CA 1
ATOM 726 C C . VAL A 1 92 ? -11.406 -0.070 2.636 1.00 85.75 92 VAL A C 1
ATOM 728 O O . VAL A 1 92 ? -12.513 0.072 3.151 1.00 85.75 92 VAL A O 1
ATOM 731 N N . GLU A 1 93 ? -11.172 0.253 1.362 1.00 86.44 93 GLU A N 1
ATOM 732 C CA . GLU A 1 93 ? -12.199 0.786 0.455 1.00 86.44 93 GLU A CA 1
ATOM 733 C C . GLU A 1 93 ? -13.220 -0.288 0.026 1.00 86.44 93 GLU A C 1
ATOM 735 O O . GLU A 1 93 ? -14.420 -0.018 0.004 1.00 86.44 93 GLU A O 1
ATOM 740 N N . HIS A 1 94 ? -12.758 -1.496 -0.313 1.00 83.38 94 HIS A N 1
ATOM 741 C CA . HIS A 1 94 ? -13.586 -2.552 -0.924 1.00 83.38 94 HIS A CA 1
ATOM 742 C C . HIS A 1 94 ? -13.823 -3.742 0.005 1.00 83.38 94 HIS A C 1
ATOM 744 O O . HIS A 1 94 ? -14.811 -4.469 -0.121 1.00 83.38 94 HIS A O 1
ATOM 750 N N . GLY A 1 95 ? -12.912 -3.966 0.942 1.00 69.06 95 GLY A N 1
ATOM 751 C CA . GLY A 1 95 ? -13.082 -4.932 2.001 1.00 69.06 95 GLY A CA 1
ATOM 752 C C . GLY A 1 95 ? -14.031 -4.348 3.038 1.00 69.06 95 GLY A C 1
ATOM 753 O O . GLY A 1 95 ? -13.728 -3.371 3.712 1.00 69.06 95 GLY A O 1
ATOM 754 N N . GLY A 1 96 ? -15.225 -4.930 3.142 1.00 65.62 96 GLY A N 1
ATOM 755 C CA . GLY A 1 96 ? -16.235 -4.487 4.103 1.00 65.62 96 GLY A CA 1
ATOM 756 C C . GLY A 1 96 ? -15.756 -4.543 5.564 1.00 65.62 96 GLY A C 1
ATOM 757 O O . GLY A 1 96 ? -14.598 -4.801 5.870 1.00 65.62 96 GLY A O 1
ATOM 758 N N . LYS A 1 97 ? -16.689 -4.388 6.512 1.00 55.72 97 LYS A N 1
ATOM 759 C CA . LYS A 1 97 ? -16.431 -4.255 7.968 1.00 55.72 97 LYS A CA 1
ATOM 760 C C . LYS A 1 97 ? -15.530 -5.330 8.624 1.00 55.72 97 LYS A C 1
ATOM 762 O O . LYS A 1 97 ? -15.170 -5.165 9.786 1.00 55.72 97 LYS A O 1
ATOM 767 N N . HIS A 1 98 ? -15.196 -6.417 7.925 1.00 55.09 98 HIS A N 1
ATOM 768 C CA . HIS A 1 98 ? -14.430 -7.563 8.425 1.00 55.09 98 HIS A CA 1
ATOM 769 C C . HIS A 1 98 ? -13.254 -7.992 7.528 1.00 55.09 98 HIS A C 1
ATOM 771 O O . HIS A 1 98 ? -12.767 -9.105 7.694 1.00 55.09 98 HIS A O 1
ATOM 777 N N . ALA A 1 99 ? -12.803 -7.169 6.577 1.00 57.47 99 ALA A N 1
ATOM 778 C CA . ALA A 1 99 ? -11.724 -7.564 5.663 1.00 57.47 99 ALA A CA 1
ATOM 779 C C . ALA A 1 99 ? -10.394 -7.847 6.378 1.00 57.47 99 ALA A C 1
ATOM 781 O O . ALA A 1 99 ? -9.679 -8.782 6.029 1.00 57.47 99 ALA A O 1
ATOM 782 N N . THR A 1 100 ? -10.140 -7.122 7.465 1.00 54.84 100 THR A N 1
ATOM 783 C CA . THR A 1 100 ? -8.878 -7.181 8.196 1.00 54.84 100 THR A CA 1
ATOM 784 C C . THR A 1 100 ? -9.001 -8.053 9.440 1.00 54.84 100 THR A C 1
ATOM 786 O O . THR A 1 100 ? -8.973 -7.560 10.560 1.00 54.84 100 THR A O 1
ATOM 789 N N . ASN A 1 101 ? -9.167 -9.360 9.266 1.00 55.97 101 ASN A N 1
ATOM 790 C CA . ASN A 1 101 ? -8.887 -10.325 10.331 1.00 55.97 101 ASN A CA 1
ATOM 791 C C . ASN A 1 101 ? -8.151 -11.522 9.719 1.00 55.97 101 ASN A C 1
ATOM 793 O O . ASN A 1 101 ? -8.779 -12.551 9.464 1.00 55.97 101 ASN A O 1
ATOM 797 N N . PRO A 1 102 ? -6.836 -11.416 9.451 1.00 57.88 102 PRO A N 1
ATOM 798 C CA . PRO A 1 102 ? -6.051 -12.615 9.199 1.00 57.88 102 PRO A CA 1
ATOM 799 C C . PRO A 1 102 ? -6.214 -13.546 10.407 1.00 57.88 102 PRO A C 1
ATOM 801 O O . PRO A 1 102 ? -6.053 -13.106 11.547 1.00 57.88 102 PRO A O 1
ATOM 804 N N . TYR A 1 103 ? -6.569 -14.810 10.165 1.00 53.38 103 TYR A N 1
ATOM 805 C CA . TYR A 1 103 ? -6.616 -15.837 11.205 1.00 53.38 103 TYR A CA 1
ATOM 806 C C . TYR A 1 103 ? -5.212 -15.973 11.804 1.00 53.38 103 TYR A C 1
ATOM 808 O O . TYR A 1 103 ? -4.341 -16.609 11.217 1.00 53.38 103 TYR A O 1
ATOM 816 N N . LEU A 1 104 ? -4.963 -15.332 12.947 1.00 57.09 104 LEU A N 1
ATOM 817 C CA . LEU A 1 104 ? -3.647 -15.380 13.595 1.00 57.09 104 LEU A CA 1
ATOM 818 C C . LEU A 1 104 ? -3.394 -16.753 14.237 1.00 57.09 104 LEU A C 1
ATOM 820 O O . LEU A 1 104 ? -2.245 -17.148 14.409 1.00 57.09 104 LEU A O 1
ATOM 824 N N . VAL A 1 105 ? -4.468 -17.469 14.597 1.00 58.50 105 VAL A N 1
ATOM 825 C CA . VAL A 1 105 ? -4.465 -18.795 15.237 1.00 58.50 105 VAL A CA 1
ATOM 826 C C . VAL A 1 105 ? -5.739 -19.548 14.822 1.00 58.50 105 VAL A C 1
ATOM 828 O O . VAL A 1 105 ? -6.787 -18.920 14.670 1.00 58.50 105 VAL A O 1
ATOM 831 N N . ALA A 1 106 ? -5.673 -20.880 14.681 1.00 63.53 106 ALA A N 1
ATOM 832 C CA . ALA A 1 106 ? -6.826 -21.730 14.344 1.00 63.53 106 ALA A CA 1
ATOM 833 C C . ALA A 1 106 ? -8.023 -21.563 15.311 1.00 63.53 106 ALA A C 1
ATOM 835 O O . ALA A 1 106 ? -9.171 -21.656 14.888 1.00 63.53 106 ALA A O 1
ATOM 836 N N . ASP A 1 107 ? -7.752 -21.223 16.575 1.00 73.75 107 ASP A N 1
ATOM 837 C CA . ASP A 1 107 ? -8.746 -21.120 17.653 1.00 73.75 107 ASP A CA 1
ATOM 838 C C . ASP A 1 10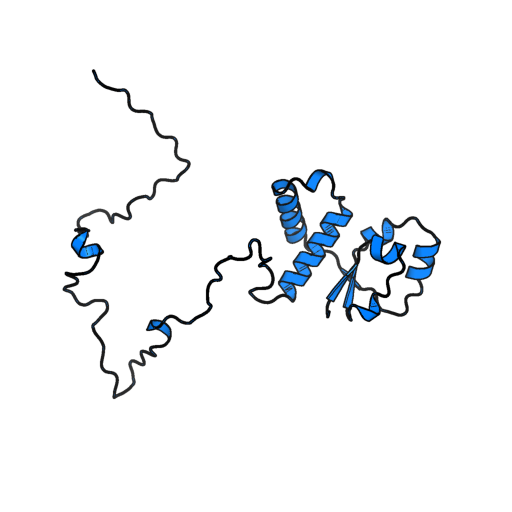7 ? -9.146 -19.669 17.990 1.00 73.75 107 ASP A C 1
ATOM 840 O O . ASP A 1 107 ? -9.537 -19.349 19.117 1.00 73.75 107 ASP A O 1
ATOM 844 N N . GLN A 1 108 ? -9.006 -18.734 17.046 1.00 69.06 108 GLN A N 1
ATOM 845 C CA . GLN A 1 108 ? -9.336 -17.332 17.301 1.00 69.06 108 GLN A CA 1
ATOM 846 C C . GLN A 1 108 ? -10.852 -17.153 17.525 1.00 69.06 108 GLN A C 1
ATOM 848 O O . GLN A 1 108 ? -11.669 -17.370 16.633 1.00 69.06 108 GLN A O 1
ATOM 853 N N . HIS A 1 109 ? -11.248 -16.722 18.728 1.00 55.81 109 HIS A N 1
ATOM 854 C CA . HIS A 1 109 ? -12.650 -16.441 19.047 1.00 55.81 109 HIS A CA 1
ATOM 855 C C . HIS A 1 109 ? -13.146 -15.186 18.309 1.00 55.81 109 HIS A C 1
ATOM 857 O O . HIS A 1 109 ? -12.694 -14.074 18.591 1.00 55.81 109 HIS A O 1
ATOM 863 N N . PHE A 1 110 ? -14.116 -15.345 17.402 1.00 62.69 110 PHE A N 1
ATOM 864 C CA . PHE A 1 110 ? -14.738 -14.224 16.693 1.00 62.69 110 PHE A CA 1
ATOM 865 C C . PHE A 1 110 ? -15.909 -13.620 17.479 1.00 62.69 110 PHE A C 1
ATOM 867 O O . PHE A 1 110 ? -16.756 -14.359 17.993 1.00 62.69 110 PHE A O 1
ATOM 874 N N . PRO A 1 111 ? -16.030 -12.280 17.534 1.00 62.16 111 PRO A N 1
ATOM 875 C CA . PRO A 1 111 ? -17.227 -11.644 18.055 1.00 62.16 111 PRO A CA 1
ATOM 876 C C . PRO A 1 111 ? -18.397 -11.982 17.131 1.00 62.16 111 PRO A C 1
ATOM 878 O O . PRO A 1 111 ? -18.462 -11.552 15.981 1.00 62.16 111 PRO A O 1
ATOM 881 N N . GLN A 1 112 ? -19.339 -12.778 17.626 1.00 71.31 112 GLN A N 1
ATOM 882 C CA . GLN A 1 112 ? -20.531 -13.094 16.857 1.00 71.31 112 GLN A CA 1
ATOM 883 C C . GLN A 1 112 ? -21.422 -11.853 16.819 1.00 71.31 112 GLN A C 1
ATOM 885 O O . GLN A 1 112 ? -21.896 -11.403 17.863 1.00 71.31 112 GLN A O 1
ATOM 890 N N . GLN A 1 113 ? -21.668 -11.318 15.618 1.00 67.06 113 GLN A N 1
ATOM 891 C CA . GLN A 1 113 ? -22.552 -10.176 15.338 1.00 67.06 113 GLN A CA 1
ATOM 892 C C . GLN A 1 113 ? -24.034 -10.542 15.582 1.00 67.06 113 GLN A C 1
ATOM 894 O O . GLN A 1 113 ? -24.905 -10.377 14.730 1.00 67.06 113 GLN A O 1
ATOM 899 N N . ARG A 1 114 ? -24.344 -11.119 16.744 1.00 73.88 114 ARG A N 1
ATOM 900 C CA . ARG A 1 114 ? -25.696 -11.462 17.166 1.00 73.88 114 ARG A CA 1
ATOM 901 C C . ARG A 1 114 ? -26.232 -10.290 17.968 1.00 73.88 114 ARG A C 1
ATOM 903 O O . ARG A 1 114 ? -25.681 -9.940 19.008 1.00 73.88 114 ARG A O 1
ATOM 910 N N . LEU A 1 115 ? -27.341 -9.719 17.502 1.00 64.62 115 LEU A N 1
ATOM 911 C CA . LEU A 1 115 ? -28.156 -8.822 18.320 1.00 64.62 115 LEU A CA 1
ATOM 912 C C . LEU A 1 115 ? -28.407 -9.481 19.682 1.00 64.62 115 LEU A C 1
ATOM 914 O O . LEU A 1 115 ? -28.797 -10.654 19.743 1.00 64.62 115 LEU A O 1
ATOM 918 N N . SER A 1 116 ? -28.161 -8.735 20.761 1.00 69.62 116 SER A N 1
ATOM 919 C CA . SER A 1 116 ? -28.379 -9.229 22.120 1.00 69.62 116 SER A CA 1
ATOM 920 C C . SER A 1 116 ? -29.842 -9.650 22.291 1.00 69.62 116 SER A C 1
ATOM 922 O O . SER A 1 116 ? -30.736 -9.107 21.640 1.00 69.62 116 SER A O 1
ATOM 924 N N . LYS A 1 117 ? -30.120 -10.614 23.180 1.00 67.38 117 LYS A N 1
ATOM 925 C CA . LYS A 1 117 ? -31.507 -11.044 23.450 1.00 67.38 117 LYS A CA 1
ATOM 926 C C . LYS A 1 117 ? -32.411 -9.856 23.818 1.00 67.38 117 LYS A C 1
ATOM 928 O O . LYS A 1 117 ? -33.552 -9.814 23.380 1.00 67.38 117 LYS A O 1
ATOM 933 N N . LYS A 1 118 ? -31.863 -8.867 24.538 1.00 63.97 118 LYS A N 1
ATOM 934 C CA . LYS A 1 118 ? -32.544 -7.615 24.901 1.00 63.97 118 LYS A CA 1
ATOM 935 C C . LYS A 1 118 ? -32.795 -6.697 23.700 1.00 63.97 118 LYS A C 1
ATOM 937 O O . LYS A 1 118 ? -33.857 -6.110 23.626 1.00 63.97 118 LYS A O 1
ATOM 942 N N . ALA A 1 119 ? -31.867 -6.615 22.744 1.00 65.19 119 ALA A N 1
ATOM 943 C CA . ALA A 1 119 ? -32.058 -5.842 21.511 1.00 65.19 119 ALA A CA 1
ATOM 944 C C . ALA A 1 119 ? -33.041 -6.506 20.529 1.00 65.19 119 ALA A C 1
ATOM 946 O O . ALA A 1 119 ? -33.640 -5.830 19.700 1.00 65.19 119 ALA A O 1
ATOM 947 N N . ARG A 1 120 ? -33.203 -7.836 20.602 1.00 66.44 120 ARG A N 1
ATOM 948 C CA . ARG A 1 120 ? -34.232 -8.577 19.850 1.00 66.44 120 ARG A CA 1
ATOM 949 C C . ARG A 1 120 ? -35.627 -8.430 20.451 1.00 66.44 120 ARG A C 1
ATOM 951 O O . ARG A 1 120 ? -36.603 -8.563 19.718 1.00 66.44 120 ARG A O 1
ATOM 958 N N . ALA A 1 121 ? -35.721 -8.182 21.756 1.00 69.81 121 ALA A N 1
ATOM 959 C CA . ALA A 1 121 ? -36.976 -7.816 22.386 1.00 69.81 121 ALA A CA 1
ATOM 960 C C . ALA A 1 121 ? -37.338 -6.404 21.912 1.00 69.81 121 ALA A C 1
ATOM 962 O O . ALA A 1 121 ? -36.782 -5.417 22.384 1.00 69.81 121 ALA A O 1
ATOM 963 N N . LYS A 1 122 ? -38.229 -6.310 20.921 1.00 60.84 122 LYS A N 1
ATOM 964 C CA . LYS A 1 122 ? -38.824 -5.034 20.527 1.00 60.84 122 LYS A CA 1
ATOM 965 C C . LYS A 1 122 ? -39.663 -4.543 21.708 1.00 60.84 122 LYS A C 1
ATOM 967 O O . LYS A 1 122 ? -40.780 -5.007 21.901 1.00 60.84 122 LYS A O 1
ATOM 972 N N . THR A 1 123 ? -39.104 -3.660 22.528 1.00 64.06 123 THR A N 1
ATOM 973 C CA . THR A 1 123 ? -39.853 -2.916 23.545 1.00 64.06 123 THR A CA 1
ATOM 974 C C . THR A 1 123 ? -40.651 -1.838 22.827 1.00 64.06 123 THR A C 1
ATOM 976 O O . THR A 1 123 ? -40.234 -0.682 22.759 1.00 64.06 123 THR A O 1
ATOM 979 N N . ASP A 1 124 ? -41.738 -2.245 22.185 1.00 66.25 124 ASP A N 1
ATOM 980 C CA . ASP A 1 124 ? -42.672 -1.309 21.582 1.00 66.25 124 ASP A CA 1
ATOM 981 C C . ASP A 1 124 ? -43.613 -0.796 22.672 1.00 66.25 124 ASP A C 1
ATOM 983 O O . ASP A 1 124 ? -44.540 -1.487 23.089 1.00 66.25 124 ASP A O 1
ATOM 987 N N . VAL A 1 125 ? -43.309 0.399 23.180 1.00 63.09 125 VAL A N 1
ATOM 988 C CA . VAL A 1 125 ? -44.004 1.028 24.315 1.00 63.09 125 VAL A CA 1
ATOM 989 C C . VAL A 1 125 ? -45.458 1.379 23.970 1.00 63.09 125 VAL A C 1
ATOM 991 O O . VAL A 1 125 ? -46.274 1.538 24.872 1.00 63.09 125 VAL A O 1
ATOM 994 N N . PHE A 1 126 ? -45.798 1.473 22.681 1.00 68.94 126 PHE A N 1
ATOM 995 C CA . PHE A 1 126 ? -47.140 1.829 22.212 1.00 68.94 126 PHE A CA 1
ATOM 996 C C . PHE A 1 126 ? -48.000 0.620 21.831 1.00 68.94 126 PHE A C 1
ATOM 998 O O . PHE A 1 126 ? -49.131 0.793 21.378 1.00 68.94 126 PHE A O 1
ATOM 1005 N N . ASN A 1 127 ? -47.488 -0.600 21.993 1.00 75.00 127 ASN A N 1
ATOM 1006 C CA . ASN A 1 127 ? -48.267 -1.795 21.709 1.00 75.00 127 ASN A CA 1
ATOM 1007 C C . ASN A 1 127 ? -49.306 -2.021 22.834 1.00 75.00 127 ASN A C 1
ATOM 1009 O O . ASN A 1 127 ? -48.908 -2.077 23.999 1.00 75.00 127 ASN A O 1
ATOM 1013 N N . PRO A 1 128 ? -50.615 -2.150 22.530 1.00 74.56 128 PRO A N 1
ATOM 1014 C CA . PRO A 1 128 ? -51.660 -2.341 23.545 1.00 74.56 128 PRO A CA 1
ATOM 1015 C C . PRO A 1 128 ? -51.476 -3.610 24.392 1.00 74.56 128 PRO A C 1
ATOM 1017 O O . PRO A 1 128 ? -51.905 -3.630 25.542 1.00 74.56 128 PRO A O 1
ATOM 1020 N N . ASP A 1 129 ? -50.776 -4.622 23.869 1.00 73.81 129 ASP A N 1
ATOM 1021 C CA . ASP A 1 129 ? -50.459 -5.868 24.580 1.00 73.81 129 ASP A CA 1
ATOM 1022 C C . ASP A 1 129 ? -49.067 -5.837 25.253 1.00 73.81 129 ASP A C 1
ATOM 1024 O O . ASP A 1 129 ? -48.528 -6.873 25.657 1.00 73.81 129 ASP A O 1
ATOM 1028 N N . TYR A 1 130 ? -48.434 -4.661 25.365 1.00 68.81 130 TYR A N 1
ATOM 1029 C CA . TYR A 1 130 ? -47.134 -4.515 26.018 1.00 68.81 130 TYR A CA 1
ATOM 1030 C C . TYR A 1 130 ? -47.256 -4.704 27.534 1.00 68.81 130 TYR A C 1
ATOM 1032 O O . TYR A 1 130 ? -47.572 -3.788 28.293 1.00 68.81 130 TYR A O 1
ATOM 1040 N N . ILE A 1 131 ? -46.934 -5.909 27.995 1.00 65.06 131 ILE A N 1
ATOM 1041 C CA . ILE A 1 131 ? -46.742 -6.185 29.416 1.00 65.06 131 ILE A CA 1
ATOM 1042 C C . ILE A 1 131 ? -45.316 -5.760 29.768 1.00 65.06 131 ILE A C 1
ATOM 1044 O O . ILE A 1 131 ? -44.345 -6.420 29.387 1.00 65.06 131 ILE A O 1
ATOM 1048 N N . ALA A 1 132 ? -45.180 -4.644 30.488 1.00 61.00 132 ALA A N 1
ATOM 1049 C CA . ALA A 1 132 ? -43.895 -4.211 31.018 1.00 61.00 132 ALA A CA 1
ATOM 1050 C C . ALA A 1 132 ? -43.301 -5.337 31.883 1.00 61.00 132 ALA A C 1
ATOM 1052 O O . ALA A 1 132 ? -43.868 -5.721 32.905 1.00 61.00 132 ALA A O 1
ATOM 1053 N N . GLY A 1 133 ? -42.167 -5.895 31.450 1.00 64.75 133 GLY A N 1
ATOM 1054 C CA . GLY A 1 133 ? -41.408 -6.842 32.263 1.00 64.75 133 GLY A CA 1
ATOM 1055 C C . GLY A 1 133 ? -40.877 -6.188 33.544 1.00 64.75 133 GLY A C 1
ATOM 1056 O O . GLY A 1 133 ? -41.091 -5.003 33.798 1.00 64.75 133 GLY A O 1
ATOM 1057 N N . VAL A 1 134 ? -40.134 -6.954 34.348 1.00 55.59 134 VAL A N 1
ATOM 1058 C CA . VAL A 1 134 ? -39.498 -6.428 35.565 1.00 55.59 134 VAL A CA 1
ATOM 1059 C C . VAL A 1 134 ? -38.626 -5.227 35.192 1.00 55.59 134 VAL A C 1
ATOM 1061 O O . VAL A 1 134 ? -37.697 -5.355 34.389 1.00 55.59 134 VAL A O 1
ATOM 1064 N N . SER A 1 135 ? -38.975 -4.056 35.731 1.00 53.47 135 SER A N 1
ATOM 1065 C CA . SER A 1 135 ? -38.277 -2.803 35.456 1.00 53.47 135 SER A CA 1
ATOM 1066 C C . SER A 1 135 ? -36.776 -2.982 35.702 1.00 53.47 135 SER A C 1
ATOM 1068 O O . SER A 1 135 ? -36.394 -3.484 36.762 1.00 53.47 135 SER A O 1
ATOM 1070 N N . PRO A 1 136 ? -35.898 -2.539 34.784 1.00 52.69 136 PRO A N 1
ATOM 1071 C CA . PRO A 1 136 ? -34.461 -2.516 35.045 1.00 52.69 136 PRO A CA 1
ATOM 1072 C C . PRO A 1 136 ? -34.085 -1.534 36.170 1.00 52.69 136 PRO A C 1
ATOM 1074 O O . PRO A 1 136 ? -32.933 -1.515 36.586 1.00 52.69 136 PRO A O 1
ATOM 1077 N N . PHE A 1 137 ? -35.046 -0.738 36.650 1.00 47.50 137 PHE A N 1
ATOM 1078 C CA . PHE A 1 137 ? -34.926 0.197 37.764 1.00 47.50 137 PHE A CA 1
ATOM 1079 C C . PHE A 1 137 ? -35.732 -0.248 38.995 1.00 47.50 137 PHE A C 1
ATOM 1081 O O . PHE A 1 137 ? -36.046 0.584 39.839 1.00 47.50 137 PHE A O 1
ATOM 1088 N N . ALA A 1 138 ? -36.137 -1.522 39.089 1.00 46.12 138 ALA A N 1
ATOM 1089 C CA . ALA A 1 138 ? -36.877 -2.010 40.250 1.00 46.12 138 ALA A CA 1
ATOM 1090 C C . ALA A 1 138 ? -36.043 -1.808 41.531 1.00 46.12 138 ALA A C 1
ATOM 1092 O O . ALA A 1 138 ? -34.971 -2.387 41.679 1.00 46.12 138 ALA A O 1
ATOM 1093 N N . GLU A 1 139 ? -36.564 -0.980 42.439 1.00 53.12 139 GLU A N 1
ATOM 1094 C CA . GLU A 1 139 ? -35.893 -0.366 43.599 1.00 53.12 139 GLU A CA 1
ATOM 1095 C C . GLU A 1 139 ? -35.326 -1.344 44.645 1.00 53.12 139 GLU A C 1
ATOM 1097 O O . GLU A 1 139 ? -34.653 -0.925 45.580 1.00 53.12 139 GLU A O 1
ATOM 1102 N N . ASN A 1 140 ? -35.539 -2.649 44.476 1.00 54.22 140 ASN A N 1
ATOM 1103 C CA . ASN A 1 140 ? -35.085 -3.690 45.393 1.00 54.22 140 ASN A CA 1
ATOM 1104 C C . ASN A 1 140 ? -34.167 -4.675 44.670 1.00 54.22 140 ASN A C 1
ATOM 1106 O O . ASN A 1 140 ? -34.431 -5.878 44.606 1.00 54.22 140 ASN A O 1
ATOM 1110 N N . ASP A 1 141 ? -33.082 -4.158 44.104 1.00 56.34 141 ASP A N 1
ATOM 1111 C CA . ASP A 1 141 ? -32.007 -4.981 43.570 1.00 56.34 141 ASP A CA 1
ATOM 1112 C C . ASP A 1 141 ? -31.207 -5.598 44.730 1.00 56.34 141 ASP A C 1
ATOM 1114 O O . ASP A 1 141 ? -30.163 -5.097 45.125 1.00 56.34 141 ASP A O 1
ATOM 1118 N N . VAL A 1 142 ? -31.765 -6.637 45.359 1.00 53.06 142 VAL A N 1
ATOM 1119 C CA . VAL A 1 142 ? -31.193 -7.302 46.548 1.00 53.06 142 VAL A CA 1
ATOM 1120 C C . VAL A 1 142 ? -30.241 -8.442 46.161 1.00 53.06 142 VAL A C 1
ATOM 1122 O O . VAL A 1 142 ? -29.388 -8.819 46.956 1.00 53.06 142 VAL A O 1
ATOM 1125 N N . TYR A 1 143 ? -30.355 -8.974 44.938 1.00 52.72 143 TYR A N 1
ATOM 1126 C CA . TYR A 1 143 ? -29.607 -10.155 44.475 1.00 52.72 143 TYR A CA 1
ATOM 1127 C C . TYR A 1 143 ? -28.600 -9.865 43.356 1.00 52.72 143 TYR A C 1
ATOM 1129 O O . TYR A 1 143 ? -27.988 -10.796 42.822 1.00 52.72 143 TYR A O 1
ATOM 1137 N N . SER A 1 144 ? -28.434 -8.611 42.925 1.00 59.88 144 SER A N 1
ATOM 1138 C CA . SER A 1 144 ? -27.363 -8.306 41.985 1.00 59.88 144 SER A CA 1
ATOM 1139 C C . SER A 1 144 ? -26.005 -8.302 42.666 1.00 59.88 144 SER A C 1
ATOM 1141 O O . SER A 1 144 ? -25.826 -7.992 43.843 1.00 59.88 144 SER A O 1
ATOM 1143 N N . ARG A 1 145 ? -24.991 -8.542 41.836 1.00 53.53 145 ARG A N 1
ATOM 1144 C CA . ARG A 1 145 ? -23.583 -8.478 42.223 1.00 53.53 145 ARG A CA 1
ATOM 1145 C C . ARG A 1 145 ? -23.199 -7.135 42.864 1.00 53.53 145 ARG A C 1
ATOM 1147 O O . ARG A 1 145 ? -22.240 -7.102 43.622 1.00 53.53 145 ARG A O 1
ATOM 1154 N N . ALA A 1 146 ? -23.897 -6.041 42.537 1.00 50.38 146 ALA A N 1
ATOM 1155 C CA . ALA A 1 146 ? -23.659 -4.714 43.108 1.00 50.38 146 ALA A CA 1
ATOM 1156 C C . ALA A 1 146 ? -24.215 -4.582 44.540 1.00 50.38 146 ALA A C 1
ATOM 1158 O O . ALA A 1 146 ? -23.557 -3.965 45.382 1.00 50.38 146 ALA A O 1
ATOM 1159 N N . ALA A 1 147 ? -25.360 -5.213 44.820 1.00 59.16 147 ALA A N 1
ATOM 1160 C CA . ALA A 1 147 ? -25.975 -5.295 46.144 1.00 59.16 147 ALA A CA 1
ATOM 1161 C C . ALA A 1 147 ? -25.137 -6.150 47.107 1.00 59.16 147 ALA A C 1
ATOM 1163 O O . ALA A 1 147 ? -24.794 -5.699 48.202 1.00 59.16 147 ALA A O 1
ATOM 1164 N N . ASP A 1 148 ? -24.694 -7.325 46.646 1.00 58.34 148 ASP A N 1
ATOM 1165 C CA . ASP A 1 148 ? -23.787 -8.214 47.389 1.00 58.34 148 ASP A CA 1
ATOM 1166 C C . ASP A 1 148 ? -22.432 -7.552 47.687 1.00 58.34 148 ASP A C 1
ATOM 1168 O O . ASP A 1 148 ? -21.801 -7.810 48.712 1.00 58.34 148 ASP A O 1
ATOM 1172 N N . LEU A 1 149 ? -21.972 -6.669 46.793 1.00 58.78 149 LEU A N 1
ATOM 1173 C CA . LEU A 1 149 ? -20.730 -5.910 46.957 1.00 58.78 149 LEU A CA 1
ATOM 1174 C C . LEU A 1 149 ? -20.875 -4.678 47.869 1.00 58.78 149 LEU A C 1
ATOM 1176 O O . LEU A 1 149 ? -19.877 -3.983 48.068 1.00 58.78 149 LEU A O 1
ATOM 1180 N N . GLN A 1 150 ? -22.066 -4.402 48.423 1.00 53.75 150 GLN A N 1
ATOM 1181 C CA . GLN A 1 150 ? -22.361 -3.239 49.275 1.00 53.75 150 GLN A CA 1
ATOM 1182 C C . GLN A 1 150 ? -21.822 -1.921 48.698 1.00 53.75 150 GLN A C 1
ATOM 1184 O O . GLN A 1 150 ? -21.272 -1.083 49.422 1.00 53.75 150 GLN A O 1
ATOM 1189 N N . ILE A 1 151 ? -21.958 -1.726 47.384 1.00 50.84 151 ILE A N 1
ATOM 1190 C CA . ILE A 1 151 ? -21.553 -0.481 46.728 1.00 50.84 151 ILE A CA 1
ATOM 1191 C C . ILE A 1 151 ? -22.609 0.567 47.075 1.00 50.84 151 ILE A C 1
ATOM 1193 O O . ILE A 1 151 ? -23.571 0.781 46.348 1.00 50.84 151 ILE A O 1
ATOM 1197 N N . ARG A 1 152 ? -22.471 1.173 48.254 1.00 46.12 152 ARG A N 1
ATOM 1198 C CA . ARG A 1 152 ? -23.286 2.313 48.658 1.00 46.12 152 ARG A CA 1
ATOM 1199 C C . ARG A 1 152 ? -22.887 3.496 47.784 1.00 46.12 152 ARG A C 1
ATOM 1201 O O . ARG A 1 152 ? -21.721 3.885 47.793 1.00 46.12 152 ARG A O 1
ATOM 1208 N N . ASP A 1 153 ? -23.861 4.130 47.140 1.00 44.84 153 ASP A N 1
ATOM 1209 C CA . ASP A 1 153 ? -23.741 5.471 46.544 1.00 44.84 153 ASP A CA 1
ATOM 1210 C C . ASP A 1 153 ? -23.624 6.570 47.627 1.00 44.84 153 ASP A C 1
ATOM 1212 O O . ASP A 1 153 ? -24.171 7.665 47.527 1.00 44.84 153 ASP A O 1
ATOM 1216 N N . GLY A 1 154 ? -22.907 6.277 48.712 1.00 41.78 154 GLY A N 1
ATOM 1217 C CA . GLY A 1 154 ? -22.562 7.226 49.754 1.00 41.78 154 GLY A CA 1
ATOM 1218 C C . GLY A 1 154 ? -21.191 7.808 49.454 1.00 41.78 154 GLY A C 1
ATOM 1219 O O . GLY A 1 154 ? -20.193 7.196 49.807 1.00 41.78 154 GLY A O 1
ATOM 1220 N N . ALA A 1 155 ? -21.173 8.977 48.811 1.00 44.34 155 ALA A N 1
ATOM 1221 C CA . ALA A 1 155 ? -20.006 9.835 48.595 1.00 44.34 155 ALA A CA 1
ATOM 1222 C C . ALA A 1 155 ? -18.767 9.131 47.993 1.00 44.34 155 ALA A C 1
ATOM 1224 O O . ALA A 1 155 ? -17.935 8.572 48.698 1.00 44.34 155 ALA A O 1
ATOM 1225 N N . MET A 1 156 ? -18.595 9.307 46.676 1.00 42.72 156 MET A N 1
ATOM 1226 C CA . MET A 1 156 ? -17.516 8.801 45.804 1.00 42.72 156 MET A CA 1
ATOM 1227 C C . MET A 1 156 ? -17.822 7.457 45.128 1.00 42.72 156 MET A C 1
ATOM 1229 O O . MET A 1 156 ? -17.501 6.383 45.630 1.00 42.72 156 MET A O 1
ATOM 1233 N N . GLY A 1 157 ? -18.379 7.541 43.913 1.00 40.34 157 GLY A N 1
ATOM 1234 C CA . GLY A 1 157 ? -18.586 6.408 43.011 1.00 40.34 157 GLY A CA 1
ATOM 1235 C C . GLY A 1 157 ? -17.312 5.578 42.817 1.00 40.34 157 GLY A C 1
ATOM 1236 O O . GLY A 1 157 ? -16.329 6.021 42.216 1.00 40.34 157 GLY A O 1
ATOM 1237 N N . ALA A 1 158 ? -17.332 4.353 43.336 1.00 44.44 158 ALA A N 1
ATOM 1238 C CA . ALA A 1 158 ? -16.187 3.457 43.379 1.00 44.44 158 ALA A CA 1
ATOM 1239 C C . ALA A 1 158 ? -16.177 2.482 42.191 1.00 44.44 158 ALA A C 1
ATOM 1241 O O . ALA A 1 158 ? -16.370 1.276 42.332 1.00 44.44 158 ALA A O 1
ATOM 1242 N N . GLY A 1 159 ? -15.816 2.989 41.012 1.00 44.50 159 GLY A N 1
ATOM 1243 C CA . GLY A 1 159 ? -15.128 2.167 40.020 1.00 44.50 159 GLY A CA 1
ATOM 1244 C C . GLY A 1 159 ? -13.734 1.831 40.551 1.00 44.50 159 GLY A C 1
ATOM 1245 O O . GLY A 1 159 ? -12.799 2.621 40.410 1.00 44.50 159 GLY A O 1
ATOM 1246 N N . ARG A 1 160 ? -13.576 0.674 41.205 1.00 47.16 160 ARG A N 1
ATOM 1247 C CA . ARG A 1 160 ? -12.266 0.161 41.631 1.00 47.16 160 ARG A CA 1
ATOM 1248 C C . ARG A 1 160 ? -11.340 0.133 40.403 1.00 47.16 160 ARG A C 1
ATOM 1250 O O . ARG A 1 160 ? -11.564 -0.643 39.482 1.00 47.16 160 ARG A O 1
ATOM 1257 N N . ARG A 1 161 ? -10.267 0.937 40.465 1.00 52.31 161 ARG A N 1
ATOM 1258 C CA . ARG A 1 161 ? -9.136 1.061 39.514 1.00 52.31 161 ARG A CA 1
ATOM 1259 C C . ARG A 1 161 ? -9.324 2.045 38.347 1.00 52.31 161 ARG A C 1
ATOM 1261 O O . ARG A 1 161 ? -9.268 1.666 37.185 1.00 52.31 161 ARG A O 1
ATOM 1268 N N . ARG A 1 162 ? -9.350 3.345 38.657 1.00 51.91 162 ARG A N 1
ATOM 1269 C CA . ARG A 1 162 ? -8.826 4.391 37.752 1.00 51.91 162 ARG A CA 1
ATOM 1270 C C . ARG A 1 162 ? -7.427 4.839 38.181 1.00 51.91 162 ARG A C 1
ATOM 1272 O O . ARG A 1 162 ? -7.198 6.005 38.467 1.00 51.91 162 ARG A O 1
ATOM 1279 N N . ILE A 1 163 ? -6.489 3.901 38.268 1.00 54.78 163 ILE A N 1
ATOM 1280 C CA . ILE A 1 163 ? -5.066 4.246 38.358 1.00 54.78 163 ILE A CA 1
ATOM 1281 C C . ILE A 1 163 ? -4.467 3.895 37.005 1.00 54.78 163 ILE A C 1
ATOM 1283 O O . ILE A 1 163 ? -4.589 2.753 36.566 1.00 54.78 163 ILE A O 1
ATOM 1287 N N . ASN A 1 164 ? -3.865 4.884 36.341 1.00 51.84 164 ASN A N 1
ATOM 1288 C CA . ASN A 1 164 ? -3.128 4.673 35.100 1.00 51.84 164 ASN A CA 1
ATOM 1289 C C . ASN A 1 164 ? -2.077 3.565 35.343 1.00 51.84 164 ASN A C 1
ATOM 1291 O O . ASN A 1 164 ? -1.244 3.744 36.238 1.00 51.84 164 ASN A O 1
ATOM 1295 N N . PRO A 1 165 ? -2.088 2.451 34.585 1.00 59.00 165 PRO A N 1
ATOM 1296 C CA . PRO A 1 165 ? -1.143 1.340 34.747 1.00 59.00 165 PRO A CA 1
ATOM 1297 C C . PRO A 1 165 ? 0.331 1.763 34.733 1.00 59.00 165 PRO A C 1
ATOM 1299 O O . PRO A 1 165 ? 1.170 1.071 35.301 1.00 59.00 165 PRO A O 1
ATOM 1302 N N . ASN A 1 166 ? 0.631 2.925 34.149 1.00 60.84 166 ASN A N 1
ATOM 1303 C CA . ASN A 1 166 ? 1.980 3.460 34.005 1.00 60.84 166 ASN A CA 1
ATOM 1304 C C . ASN A 1 166 ? 2.376 4.451 35.115 1.00 60.84 166 ASN A C 1
ATOM 1306 O O . ASN A 1 166 ? 3.437 5.064 35.037 1.00 60.84 166 ASN A O 1
ATOM 1310 N N . THR A 1 167 ? 1.547 4.656 36.145 1.00 68.50 167 THR A N 1
ATOM 1311 C CA . THR A 1 167 ? 1.904 5.575 37.240 1.00 68.50 167 THR A CA 1
ATOM 1312 C C . THR A 1 167 ? 2.950 4.956 38.179 1.00 68.50 167 THR A C 1
ATOM 1314 O O . THR A 1 167 ? 2.744 3.851 38.690 1.00 68.50 167 THR A O 1
ATOM 1317 N N . PRO A 1 168 ? 4.078 5.646 38.445 1.00 54.28 168 PRO A N 1
ATOM 1318 C CA . PRO A 1 168 ? 5.153 5.106 39.272 1.00 54.28 168 PRO A CA 1
ATOM 1319 C C . PRO A 1 168 ? 4.704 4.965 40.734 1.00 54.28 168 PRO A C 1
ATOM 1321 O O . PRO A 1 168 ? 4.322 5.936 41.387 1.00 54.28 168 PRO A O 1
ATOM 1324 N N . ARG A 1 169 ? 4.763 3.741 41.276 1.00 65.50 169 ARG A N 1
ATOM 1325 C CA . ARG A 1 169 ? 4.464 3.459 42.690 1.00 65.50 169 ARG A CA 1
ATOM 1326 C C . ARG A 1 169 ? 5.690 3.712 43.569 1.00 65.50 169 ARG A C 1
ATOM 1328 O O . ARG A 1 169 ? 6.755 3.151 43.320 1.00 65.50 169 ARG A O 1
ATOM 1335 N N . LYS A 1 170 ? 5.532 4.473 44.659 1.00 59.03 170 LYS A N 1
ATOM 1336 C CA . LYS A 1 170 ? 6.554 4.556 45.718 1.00 59.03 170 LYS A CA 1
ATOM 1337 C C . LYS A 1 170 ? 6.618 3.220 46.471 1.00 59.03 170 LYS A C 1
ATOM 1339 O O . LYS A 1 170 ? 5.612 2.770 47.017 1.00 59.03 170 LYS A O 1
ATOM 1344 N N . LYS A 1 171 ? 7.793 2.577 46.490 1.00 50.16 171 LYS A N 1
ATOM 1345 C CA . LYS A 1 171 ? 8.052 1.370 47.294 1.00 50.16 171 LYS A CA 1
ATOM 1346 C C . LYS A 1 171 ? 7.978 1.742 48.779 1.00 50.16 171 LYS A C 1
ATOM 1348 O O . LYS A 1 171 ? 8.750 2.575 49.243 1.00 50.16 171 LYS A O 1
ATOM 1353 N N . GLY A 1 172 ? 7.027 1.153 49.503 1.00 56.34 172 GLY A N 1
ATOM 1354 C CA . GLY A 1 172 ? 6.874 1.359 50.942 1.00 56.34 172 GLY A CA 1
ATOM 1355 C C . GLY A 1 172 ? 8.048 0.762 51.718 1.00 56.34 172 GLY A C 1
ATOM 1356 O O . GLY A 1 172 ? 8.428 -0.386 51.492 1.00 56.34 172 GLY A O 1
ATOM 1357 N N . VAL A 1 173 ? 8.619 1.551 52.627 1.00 53.88 173 VAL A N 1
ATOM 1358 C CA . VAL A 1 173 ? 9.648 1.119 53.581 1.00 53.88 173 VAL A CA 1
ATOM 1359 C C . VAL A 1 173 ? 8.997 0.208 54.628 1.00 53.88 173 VAL A C 1
ATOM 1361 O O . VAL A 1 173 ? 7.990 0.583 55.229 1.00 53.88 173 VAL A O 1
ATOM 1364 N N . LYS A 1 174 ? 9.563 -0.987 54.852 1.00 48.22 174 LYS A N 1
ATOM 1365 C CA . LYS A 1 174 ? 9.166 -1.874 55.959 1.00 48.22 174 LYS A CA 1
ATOM 1366 C C . LYS A 1 174 ? 9.510 -1.193 57.286 1.00 48.22 174 LYS A C 1
ATOM 1368 O O . LYS A 1 174 ? 10.682 -0.926 57.541 1.00 48.22 174 LYS A O 1
ATOM 1373 N N . LYS A 1 175 ? 8.508 -0.926 58.127 1.00 49.75 175 LYS A N 1
ATOM 1374 C CA . LYS A 1 175 ? 8.746 -0.584 59.536 1.00 49.75 175 LYS A CA 1
ATOM 1375 C C . LYS A 1 175 ? 9.121 -1.863 60.297 1.00 49.75 175 LYS A C 1
ATOM 1377 O O . LYS A 1 175 ? 8.505 -2.900 60.055 1.00 49.75 175 LYS A O 1
ATOM 1382 N N . ARG A 1 176 ? 10.179 -1.764 61.109 1.00 47.88 176 ARG A N 1
ATOM 1383 C CA . ARG A 1 176 ? 10.625 -2.787 62.070 1.00 47.88 176 ARG A CA 1
ATOM 1384 C C . ARG A 1 176 ? 9.656 -2.864 63.239 1.00 47.88 176 ARG A C 1
ATOM 1386 O O . ARG A 1 176 ? 9.072 -1.801 63.554 1.00 47.88 176 ARG A O 1
#

InterPro domains:
  IPR033411 Ribonuclease, PIN domain [PF17146] (4-90)
  IPR033411 Ribonuclease, PIN domain [cd09876] (4-96)
  IPR039907 RNA-binding protein NOB1 [PTHR12814] (1-98)

Secondary structure (DSSP, 8-state):
--EEE--HHHHHTT--HHHH-SEEEE-HHHHHH---HHHHHHHTT-SS-EEE-PPPHHHHHHHHHHHHHHSGGGT--HHHHHHHHHHHHHHHHHS-TTS----SSTT------PPPHHHHS---TT-TT----S-TT-S---SSHHHHTT---SSS---S--S-TTSPPPPPPPP-

Organism: NCBI:txid8362